Protein AF-A0A8T7AG04-F1 (afdb_monomer)

Solvent-accessible surface area (backbone atoms only — not comparable to full-atom values): 11171 Å² total; per-residue (Å²): 138,86,85,81,84,80,82,84,79,88,76,83,79,84,81,80,82,77,78,82,81,82,88,82,89,80,93,76,93,73,93,75,87,72,80,82,76,78,79,78,76,79,81,71,82,84,85,74,85,88,81,73,96,62,91,85,84,77,92,70,64,47,71,48,52,88,68,53,63,94,88,67,85,57,88,87,44,50,72,41,79,32,61,85,70,45,67,52,74,46,81,53,83,62,87,54,94,91,51,84,52,75,28,37,30,43,38,46,44,48,77,53,91,91,47,58,57,34,44,32,44,32,35,62,77,79,71,41,65,90,41,74,48,53,70,83,67,58,86,29,48,75,29,70,50,98,87,71,40,73,11,76,65,30,85,74,53,72,85,132

Foldseek 3Di:
DDDDDDDDDPDDDDDDPPDDDDDDDDDDDDDDPPPPPPPPPPPDDDDDDDDDPDDDDDDAADEDDPPDDPPDDQPPHNYHYDDLWDKDKDAAPDDDPVDDGWIWMWGQWDNDDVGFGWTFIAGPVVRDTPDIDGPPCDDPCWEQDPVRATTHVDNDDDDD

Nearest PDB structures (foldseek):
  6zu9-assembly1_p  TM=5.380E-01  e=8.622E-01  Saccharomyces cerevisiae S288C
  4u1f-assembly1_A  TM=5.311E-01  e=1.676E+00  Saccharomyces cerevisiae S288C
  4uer-assembly1_b  TM=5.307E-01  e=1.781E+00  Lachancea kluyveri
  6fyx-assembly1_p  TM=5.137E-01  e=1.781E+00  Saccharomyces cerevisiae S288C
  4u1f-assembly1_B  TM=4.863E-01  e=2.268E+00  Saccharomyces cerevisiae S288C

Sequence (160 aa):
MKYLKRRIEHRSLMSLNSAGVGKSIGKRGGKIVGAIVGSMLLIGTASADQQILDDLIVDGSICAGQDCVNGESFGFDTLRLKENNLRIRFVDTSSTASFPTNDWQLTANDSSNGGANKFSIDDIDGGRTPFTIEAGAPTNSLFVDDGGRIGLGTGTPVVE

Structure (mmCIF, N/CA/C/O backbone):
data_AF-A0A8T7AG04-F1
#
_entry.id   AF-A0A8T7AG04-F1
#
loop_
_atom_site.group_PDB
_a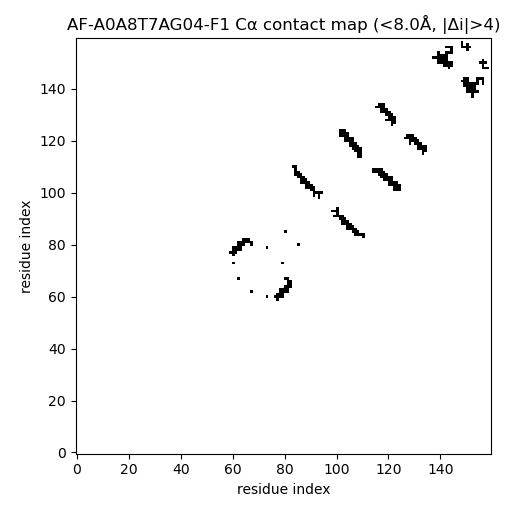tom_site.id
_atom_site.type_symbol
_atom_site.label_atom_id
_atom_site.label_alt_id
_atom_site.label_comp_id
_atom_site.label_asym_id
_atom_site.label_entity_id
_atom_site.label_seq_id
_atom_site.pdbx_PDB_ins_code
_atom_site.Cartn_x
_atom_site.Cartn_y
_atom_site.Cartn_z
_atom_site.occupancy
_atom_site.B_iso_or_equiv
_atom_site.auth_seq_id
_atom_site.auth_comp_id
_atom_site.auth_asym_id
_atom_site.auth_atom_id
_atom_site.pdbx_PDB_model_num
ATOM 1 N N . MET A 1 1 ? -13.990 20.005 -31.111 1.00 42.94 1 MET A N 1
ATOM 2 C CA . MET A 1 1 ? -12.567 19.985 -31.523 1.00 42.94 1 MET A CA 1
ATOM 3 C C . MET A 1 1 ? -12.131 18.534 -31.693 1.00 42.94 1 MET A C 1
ATOM 5 O O . MET A 1 1 ? -12.394 17.739 -30.805 1.00 42.94 1 MET A O 1
ATOM 9 N N . LYS A 1 2 ? -11.594 18.160 -32.863 1.00 42.44 2 LYS A N 1
ATOM 10 C CA . LYS A 1 2 ? -11.217 16.776 -33.217 1.00 42.44 2 LYS A CA 1
ATOM 11 C C . LYS A 1 2 ? -9.761 16.521 -32.806 1.00 42.44 2 LYS A C 1
ATOM 13 O O . LYS A 1 2 ? -8.885 17.246 -33.267 1.00 42.44 2 LYS A O 1
ATOM 18 N N . TYR A 1 3 ? -9.506 15.505 -31.982 1.00 41.91 3 TYR A N 1
ATOM 19 C CA . TYR A 1 3 ? -8.149 15.060 -31.651 1.00 41.91 3 TYR A CA 1
ATOM 20 C C . TYR A 1 3 ? -7.574 14.223 -32.800 1.00 41.91 3 TYR A C 1
ATOM 22 O O . TYR A 1 3 ? -8.152 13.216 -33.207 1.00 41.91 3 TYR A O 1
ATOM 30 N N . LEU A 1 4 ? -6.439 14.664 -33.344 1.00 40.94 4 LEU A N 1
ATOM 31 C CA . LEU A 1 4 ? -5.709 13.973 -34.404 1.00 40.94 4 LEU A CA 1
ATOM 32 C C . LEU A 1 4 ? -4.714 12.990 -33.761 1.00 40.94 4 LEU A C 1
ATOM 34 O O . LEU A 1 4 ? -3.732 13.404 -33.150 1.00 40.94 4 LEU A O 1
ATOM 38 N N . LYS A 1 5 ? -4.962 11.685 -33.896 1.00 55.03 5 LYS A N 1
ATOM 39 C CA . LYS A 1 5 ? -4.083 10.615 -33.398 1.00 55.03 5 LYS A CA 1
ATOM 40 C C . LYS A 1 5 ? -2.870 10.480 -34.331 1.00 55.03 5 LYS A C 1
ATOM 42 O O . LYS A 1 5 ? -2.998 9.930 -35.424 1.00 55.03 5 LYS A O 1
ATOM 47 N N . ARG A 1 6 ? -1.693 10.990 -33.942 1.00 49.19 6 ARG A N 1
ATOM 48 C CA . ARG A 1 6 ? -0.435 10.707 -34.662 1.00 49.19 6 ARG A CA 1
ATOM 49 C C . ARG A 1 6 ? 0.069 9.320 -34.271 1.00 49.19 6 ARG A C 1
ATOM 51 O O . ARG A 1 6 ? 0.430 9.083 -33.126 1.00 49.19 6 ARG A O 1
ATOM 58 N N . ARG A 1 7 ? 0.082 8.412 -35.246 1.00 51.50 7 ARG A N 1
ATOM 59 C CA . ARG A 1 7 ? 0.761 7.114 -35.185 1.00 51.50 7 ARG A CA 1
ATOM 60 C C . ARG A 1 7 ? 2.268 7.365 -35.336 1.00 51.50 7 ARG A C 1
ATOM 62 O O . ARG A 1 7 ? 2.684 7.879 -36.370 1.00 51.50 7 ARG A O 1
ATOM 69 N N . ILE A 1 8 ? 3.062 7.044 -34.316 1.00 46.31 8 ILE A N 1
ATOM 70 C CA . ILE A 1 8 ? 4.529 7.026 -34.407 1.00 46.31 8 ILE A CA 1
ATOM 71 C C . ILE A 1 8 ? 4.925 5.626 -34.886 1.00 46.31 8 ILE A C 1
ATOM 73 O O . ILE A 1 8 ? 4.767 4.649 -34.162 1.00 46.31 8 ILE A O 1
ATOM 77 N N . GLU A 1 9 ? 5.386 5.527 -36.130 1.00 44.78 9 GLU A N 1
ATOM 78 C CA . GLU A 1 9 ? 6.052 4.336 -36.667 1.00 44.78 9 GLU A CA 1
ATOM 79 C C . GLU A 1 9 ? 7.544 4.439 -36.321 1.00 44.78 9 GLU A C 1
ATOM 81 O O . GLU A 1 9 ? 8.241 5.333 -36.807 1.00 44.78 9 GLU A O 1
ATOM 86 N N . HIS A 1 10 ? 8.047 3.543 -35.470 1.00 43.25 10 HIS A N 1
ATOM 87 C CA . HIS A 1 10 ? 9.457 3.502 -35.081 1.00 43.25 10 HIS A CA 1
ATOM 88 C C . HIS A 1 10 ? 10.278 2.798 -36.179 1.00 43.25 10 HIS A C 1
ATOM 90 O O . HIS A 1 10 ? 10.572 1.606 -36.107 1.00 43.25 10 HIS A O 1
ATOM 96 N N . ARG A 1 11 ? 10.636 3.523 -37.246 1.00 48.78 11 ARG A N 1
ATOM 97 C CA . ARG A 1 11 ? 11.561 3.025 -38.278 1.00 48.78 11 ARG A CA 1
ATOM 98 C C . ARG A 1 11 ? 13.004 3.235 -37.814 1.00 48.78 11 ARG A C 1
ATOM 100 O O . ARG A 1 11 ? 13.559 4.319 -37.962 1.00 48.78 11 ARG A O 1
ATOM 107 N N . SER A 1 12 ? 13.615 2.187 -37.265 1.00 43.12 12 SER A N 1
ATOM 108 C CA . SER A 1 12 ? 15.066 2.135 -37.057 1.00 43.12 12 SER A CA 1
ATOM 109 C C . SER A 1 12 ? 15.761 2.074 -38.421 1.00 43.12 12 SER A C 1
ATOM 111 O O . SER A 1 12 ? 15.689 1.064 -39.122 1.00 43.12 12 SER A O 1
ATOM 113 N N . LEU A 1 13 ? 16.374 3.181 -38.841 1.00 42.97 13 LEU A N 1
ATOM 114 C CA . LEU A 1 13 ? 17.223 3.250 -40.030 1.00 42.97 13 LEU A CA 1
ATOM 115 C C . LEU A 1 13 ? 18.685 3.136 -39.585 1.00 42.97 13 LEU A C 1
ATOM 117 O O . LEU A 1 13 ? 19.320 4.131 -39.249 1.00 42.97 13 LEU A O 1
ATOM 121 N N . MET A 1 14 ? 19.234 1.920 -39.600 1.00 42.94 14 MET A N 1
ATOM 122 C CA . MET A 1 14 ? 20.686 1.730 -39.579 1.00 42.94 14 MET A CA 1
ATOM 123 C C . MET A 1 14 ? 21.243 2.056 -40.970 1.00 42.94 14 MET A C 1
ATOM 125 O O . MET A 1 14 ? 21.101 1.285 -41.917 1.00 42.94 14 MET A O 1
ATOM 129 N N . SER A 1 15 ? 21.860 3.230 -41.094 1.00 40.62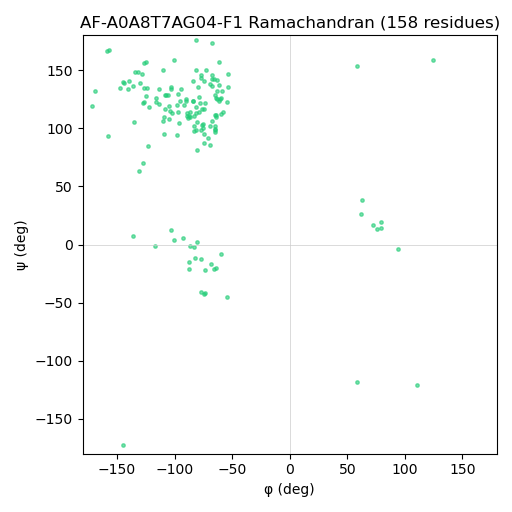 15 SER A N 1
ATOM 130 C CA . SER A 1 15 ? 22.625 3.645 -42.270 1.00 40.62 15 SER A CA 1
ATOM 131 C C . SER A 1 15 ? 23.976 2.921 -42.292 1.00 40.62 15 SER A C 1
ATOM 133 O O . SER A 1 15 ? 24.911 3.327 -41.604 1.00 40.62 15 SER A O 1
ATOM 135 N N . LEU A 1 16 ? 24.101 1.862 -43.094 1.00 42.75 16 LEU A N 1
ATOM 136 C CA . LEU A 1 16 ? 25.394 1.263 -43.434 1.00 42.75 16 LEU A CA 1
ATOM 137 C C . LEU A 1 16 ? 26.040 2.074 -44.568 1.00 42.75 16 LEU A C 1
ATOM 139 O O . LEU A 1 16 ? 25.725 1.879 -45.739 1.00 42.75 16 LEU A O 1
ATOM 143 N N . ASN A 1 17 ? 26.967 2.970 -44.226 1.00 38.69 17 ASN A N 1
ATOM 144 C CA . ASN A 1 17 ? 27.902 3.534 -45.201 1.00 38.69 17 ASN A CA 1
ATOM 145 C C . ASN A 1 17 ? 28.960 2.471 -45.534 1.00 38.69 17 ASN A C 1
ATOM 147 O O . ASN A 1 17 ? 29.958 2.332 -44.830 1.00 38.69 17 ASN A O 1
ATOM 151 N N . SER A 1 18 ? 28.760 1.714 -46.614 1.00 47.34 18 SER A N 1
ATOM 152 C CA . SER A 1 18 ? 29.833 0.918 -47.213 1.00 47.34 18 SER A CA 1
ATOM 153 C C . SER A 1 18 ? 30.749 1.847 -48.013 1.00 47.34 18 SER A C 1
ATOM 155 O O . SER A 1 18 ? 30.438 2.213 -49.148 1.00 47.34 18 SER A O 1
ATOM 157 N N . ALA A 1 19 ? 31.872 2.250 -47.418 1.00 42.59 19 ALA A N 1
ATOM 158 C CA . ALA A 1 19 ? 32.956 2.893 -48.148 1.00 42.59 19 ALA A CA 1
ATOM 159 C C . ALA A 1 19 ? 33.491 1.920 -49.213 1.00 42.59 19 ALA A C 1
ATOM 161 O O . ALA A 1 19 ? 33.853 0.781 -48.914 1.00 42.59 19 ALA A O 1
ATOM 162 N N . GLY A 1 20 ? 33.484 2.366 -50.470 1.00 40.41 20 GLY A N 1
ATOM 163 C CA . GLY A 1 20 ? 33.920 1.584 -51.619 1.00 40.41 20 GLY A CA 1
ATOM 164 C C . GLY A 1 20 ? 35.385 1.165 -51.513 1.00 40.41 20 GLY A C 1
ATOM 165 O O . GLY A 1 20 ? 36.277 2.000 -51.385 1.00 40.41 20 GLY A O 1
ATOM 166 N N . VAL A 1 21 ? 35.635 -0.138 -51.631 1.00 42.12 21 VAL A N 1
ATOM 167 C CA . VAL A 1 21 ? 36.973 -0.675 -51.881 1.00 42.12 21 VAL A CA 1
ATOM 168 C C . VAL A 1 21 ? 37.167 -0.740 -53.393 1.00 42.12 21 VAL A C 1
ATOM 170 O O . VAL A 1 21 ? 36.476 -1.471 -54.104 1.00 42.12 21 VAL A O 1
ATOM 173 N N . GLY A 1 22 ? 38.089 0.089 -53.882 1.00 37.97 22 GLY A N 1
ATOM 174 C CA . GLY A 1 22 ? 38.477 0.173 -55.282 1.00 37.97 22 GLY A CA 1
ATOM 175 C C . GLY A 1 22 ? 39.057 -1.140 -55.807 1.00 37.97 22 GLY A C 1
ATOM 176 O O . GLY A 1 22 ? 39.865 -1.807 -55.163 1.00 37.97 22 GLY A O 1
ATOM 177 N N . LYS A 1 23 ? 38.642 -1.495 -57.020 1.00 41.12 23 LYS A N 1
ATOM 178 C CA . LYS A 1 23 ? 39.149 -2.618 -57.806 1.00 41.12 23 LYS A CA 1
ATOM 179 C C . LYS A 1 23 ? 40.442 -2.189 -58.508 1.00 41.12 23 LYS A C 1
ATOM 181 O O . LYS A 1 23 ? 40.400 -1.309 -59.360 1.00 41.12 23 LYS A O 1
ATOM 186 N N . SER A 1 24 ? 41.566 -2.842 -58.212 1.00 36.06 24 SER A N 1
ATOM 187 C CA . SER A 1 24 ? 42.730 -2.887 -59.107 1.00 36.06 24 SER A CA 1
ATOM 188 C C . SER A 1 24 ? 43.349 -4.285 -59.103 1.00 36.06 24 SER A C 1
ATOM 190 O O . SER A 1 24 ? 43.361 -4.986 -58.095 1.00 36.06 24 SER A O 1
ATOM 192 N N . ILE A 1 25 ? 43.767 -4.709 -60.289 1.00 45.12 25 ILE A N 1
ATOM 193 C CA . ILE A 1 25 ? 44.077 -6.076 -60.704 1.00 45.12 25 ILE A CA 1
ATOM 194 C C . ILE A 1 25 ? 45.582 -6.323 -60.532 1.00 45.12 25 ILE A C 1
ATOM 196 O O . ILE A 1 25 ? 46.388 -5.536 -61.016 1.00 45.12 25 ILE A O 1
ATOM 200 N N . GLY A 1 26 ? 45.966 -7.456 -59.936 1.00 34.53 26 GLY A N 1
ATOM 201 C CA . GLY A 1 26 ? 47.358 -7.915 -59.886 1.00 34.53 26 GLY A CA 1
ATOM 202 C C . GLY A 1 26 ? 47.456 -9.422 -59.650 1.00 34.53 26 GLY A C 1
ATOM 203 O O . GLY A 1 26 ? 47.427 -9.886 -58.517 1.00 34.53 26 GLY A O 1
ATOM 204 N N . LYS A 1 27 ? 47.555 -10.204 -60.732 1.00 46.81 27 LYS A N 1
ATOM 205 C CA . LYS A 1 27 ? 47.846 -11.647 -60.706 1.00 46.81 27 LYS A CA 1
ATOM 206 C C . LYS A 1 27 ? 49.247 -11.898 -60.130 1.00 46.81 27 LYS A C 1
ATOM 208 O O . LYS A 1 27 ? 50.212 -11.429 -60.724 1.00 46.81 27 LYS A O 1
ATOM 213 N N . ARG A 1 28 ? 49.360 -12.743 -59.098 1.00 41.09 28 ARG A N 1
ATOM 214 C CA . ARG A 1 28 ? 50.420 -13.765 -58.924 1.00 41.09 28 ARG A CA 1
ATOM 215 C C . ARG A 1 28 ? 50.041 -14.699 -57.771 1.00 41.09 28 ARG A C 1
ATOM 217 O O . ARG A 1 28 ? 49.586 -14.249 -56.728 1.00 41.09 28 ARG A O 1
ATOM 224 N N . GLY A 1 29 ? 50.149 -16.001 -58.023 1.00 44.81 29 GLY A N 1
ATOM 225 C CA . GLY A 1 29 ? 49.697 -17.062 -57.130 1.00 44.81 29 GLY A CA 1
ATOM 226 C C . GLY A 1 29 ? 50.471 -17.133 -55.815 1.00 44.81 29 GLY A C 1
ATOM 227 O O . GLY A 1 29 ? 51.685 -16.965 -55.779 1.00 44.81 29 GLY A O 1
ATOM 228 N N . GLY A 1 30 ? 49.738 -17.443 -54.752 1.00 36.81 30 GLY A N 1
ATOM 229 C CA . GLY A 1 30 ? 50.246 -17.763 -53.426 1.00 36.81 30 GLY A CA 1
ATOM 230 C C . GLY A 1 30 ? 49.067 -18.241 -52.589 1.00 36.81 30 GLY A C 1
ATOM 231 O O . GLY A 1 30 ? 48.073 -17.533 -52.461 1.00 36.81 30 GLY A O 1
ATOM 232 N N . LYS A 1 31 ? 49.132 -19.482 -52.107 1.00 46.31 31 LYS A N 1
ATOM 233 C CA . LYS A 1 31 ? 48.101 -20.109 -51.276 1.00 46.31 31 LYS A CA 1
ATOM 234 C C . LYS A 1 31 ? 47.888 -19.255 -50.022 1.00 46.31 31 LYS A C 1
ATOM 236 O O . LYS A 1 31 ? 48.784 -19.185 -49.191 1.00 46.31 31 LYS A O 1
ATOM 241 N N . ILE A 1 32 ? 46.715 -18.647 -49.870 1.00 44.66 32 ILE A N 1
ATOM 242 C CA . ILE A 1 32 ? 46.280 -18.087 -48.589 1.00 44.66 32 ILE A CA 1
ATOM 243 C C . ILE A 1 32 ? 45.163 -18.994 -48.090 1.00 44.66 32 ILE A C 1
ATOM 245 O O . ILE A 1 32 ? 44.007 -18.872 -48.485 1.00 44.66 32 ILE A O 1
ATOM 249 N N . VAL A 1 33 ? 45.544 -19.955 -47.249 1.00 49.28 33 VAL A N 1
ATOM 250 C CA . VAL A 1 33 ? 44.616 -20.624 -46.336 1.00 49.28 33 VAL A CA 1
ATOM 251 C C . VAL A 1 33 ? 44.238 -19.566 -45.300 1.00 49.28 33 VAL A C 1
ATOM 253 O O . VAL A 1 33 ? 44.911 -19.397 -44.290 1.00 49.28 33 VAL A O 1
ATOM 256 N N . GLY A 1 34 ? 43.229 -18.758 -45.619 1.00 44.41 34 GLY A N 1
ATOM 257 C CA . GLY A 1 34 ? 42.660 -17.782 -44.700 1.00 44.41 34 GLY A CA 1
ATOM 258 C C . GLY A 1 34 ? 41.652 -18.488 -43.809 1.00 44.41 34 GLY A C 1
ATOM 259 O O . GLY A 1 34 ? 40.549 -18.795 -44.255 1.00 44.41 34 GLY A O 1
ATOM 260 N N . ALA A 1 35 ? 42.044 -18.785 -42.573 1.00 50.75 35 ALA A N 1
ATOM 261 C CA . ALA A 1 35 ? 41.138 -19.287 -41.554 1.00 50.75 35 ALA A CA 1
ATOM 262 C C . ALA A 1 35 ? 40.021 -18.257 -41.321 1.00 50.75 35 ALA A C 1
ATOM 264 O O . ALA A 1 35 ? 40.270 -17.161 -40.821 1.00 50.75 35 ALA A O 1
ATOM 265 N N . ILE A 1 36 ? 38.788 -18.605 -41.696 1.00 57.72 36 ILE A N 1
ATOM 266 C CA . ILE A 1 36 ? 37.593 -17.864 -41.291 1.00 57.72 36 ILE A CA 1
ATOM 267 C C . ILE A 1 36 ? 37.368 -18.218 -39.821 1.00 57.72 36 ILE A C 1
ATOM 269 O O . ILE A 1 36 ? 36.695 -19.192 -39.494 1.00 57.72 36 ILE A O 1
ATOM 273 N N . VAL A 1 37 ? 38.002 -17.465 -38.923 1.00 59.09 37 VAL A N 1
ATOM 274 C CA . VAL A 1 37 ? 37.638 -17.477 -37.506 1.00 59.09 37 VAL A CA 1
ATOM 275 C C . VAL A 1 37 ? 36.268 -16.811 -37.426 1.00 59.09 37 VAL A C 1
ATOM 277 O O . VAL A 1 37 ? 36.143 -15.597 -37.569 1.00 59.09 37 VAL A O 1
ATOM 280 N N . GLY A 1 38 ? 35.223 -17.627 -37.292 1.00 57.84 38 GLY A N 1
ATOM 281 C CA . GLY A 1 38 ? 33.870 -17.155 -37.045 1.00 57.84 38 GLY A CA 1
ATOM 282 C C . GLY A 1 38 ? 33.814 -16.473 -35.684 1.00 57.84 38 GLY A C 1
ATOM 283 O O . GLY A 1 38 ? 33.733 -17.146 -34.661 1.00 57.84 38 GLY A O 1
ATOM 284 N N . SER A 1 39 ? 33.867 -15.142 -35.669 1.00 64.81 39 SER A N 1
ATOM 285 C CA . SER A 1 39 ? 33.539 -14.352 -34.485 1.00 64.81 39 SER A CA 1
ATOM 286 C C . SER A 1 39 ? 32.059 -14.548 -34.169 1.00 64.81 39 SER A C 1
ATOM 288 O O . SER A 1 39 ? 31.191 -13.916 -34.769 1.00 64.81 39 SER A O 1
ATOM 290 N N . MET A 1 40 ? 31.768 -15.455 -33.241 1.00 65.88 40 MET A N 1
ATOM 291 C CA . MET A 1 40 ? 30.456 -15.579 -32.621 1.00 65.88 40 MET A CA 1
ATOM 292 C C . MET A 1 40 ? 30.208 -14.292 -31.825 1.00 65.88 40 MET A C 1
ATOM 294 O O . MET A 1 40 ? 30.793 -14.095 -30.761 1.00 65.88 40 MET A O 1
ATOM 298 N N . LEU A 1 41 ? 29.396 -13.377 -32.368 1.00 63.22 41 LEU A N 1
ATOM 299 C CA . LEU A 1 41 ? 28.912 -12.232 -31.602 1.00 63.22 41 LEU A CA 1
ATOM 300 C C . LEU A 1 41 ? 28.043 -12.770 -30.463 1.00 63.22 41 LEU A C 1
ATOM 302 O O . LEU A 1 41 ? 26.940 -13.263 -30.690 1.00 63.22 41 LEU A O 1
ATOM 306 N N . LEU A 1 42 ? 28.549 -12.661 -29.237 1.00 64.62 42 LEU A N 1
ATOM 307 C CA . LEU A 1 42 ? 27.731 -12.746 -28.036 1.00 64.62 42 LEU A CA 1
ATOM 308 C C . LEU A 1 42 ? 26.785 -11.542 -28.063 1.00 64.62 42 LEU A C 1
ATOM 310 O O . LEU A 1 42 ? 27.180 -10.421 -27.747 1.00 64.62 42 LEU A O 1
ATOM 314 N N . ILE A 1 43 ? 25.548 -11.763 -28.503 1.00 68.88 43 ILE A N 1
ATOM 315 C CA . ILE A 1 43 ? 24.481 -10.771 -28.390 1.00 68.88 43 ILE A CA 1
ATOM 316 C C . ILE A 1 43 ? 24.123 -10.708 -26.905 1.00 68.88 43 ILE A C 1
ATOM 318 O O . ILE A 1 43 ? 23.318 -11.496 -26.415 1.00 68.88 43 ILE A O 1
ATOM 322 N N . GLY A 1 44 ? 24.775 -9.810 -26.168 1.00 68.69 44 GLY A N 1
ATOM 323 C CA . GLY A 1 44 ? 24.331 -9.455 -24.828 1.00 68.69 44 GLY A CA 1
ATOM 324 C C . GLY A 1 44 ? 22.954 -8.806 -24.924 1.00 68.69 44 GLY A C 1
ATOM 325 O O . GLY A 1 44 ? 22.742 -7.918 -25.751 1.00 68.69 44 GLY A O 1
ATOM 326 N N . THR A 1 45 ? 22.009 -9.244 -24.098 1.00 72.69 45 THR A N 1
ATOM 327 C CA . THR A 1 45 ? 20.756 -8.513 -23.910 1.00 72.69 45 THR A CA 1
ATOM 328 C C . THR A 1 45 ? 21.104 -7.165 -23.294 1.00 72.69 45 THR A C 1
ATOM 330 O O . THR A 1 45 ? 21.567 -7.105 -22.154 1.00 72.69 45 THR A O 1
ATOM 333 N N . ALA A 1 46 ? 20.933 -6.081 -24.048 1.00 74.94 46 ALA A N 1
ATOM 334 C CA . ALA A 1 46 ? 21.032 -4.749 -23.477 1.00 74.94 46 ALA A CA 1
ATOM 335 C C . ALA A 1 46 ? 19.883 -4.586 -22.472 1.00 74.94 46 ALA A C 1
ATOM 337 O O . ALA A 1 46 ? 18.719 -4.569 -22.866 1.00 74.94 46 ALA A O 1
ATOM 338 N N . SER A 1 47 ? 20.216 -4.514 -21.183 1.00 78.31 47 SER A N 1
ATOM 339 C CA . SER A 1 47 ? 19.283 -4.076 -20.149 1.00 78.31 47 SER A CA 1
ATOM 340 C C . SER A 1 47 ? 19.397 -2.564 -20.067 1.00 78.31 47 SER A C 1
ATOM 342 O O . SER A 1 47 ? 20.440 -2.043 -19.675 1.00 78.31 47 SER A O 1
ATOM 344 N N . ALA A 1 48 ? 18.357 -1.866 -20.499 1.00 83.06 48 ALA A N 1
ATOM 345 C CA . ALA A 1 48 ? 18.222 -0.434 -20.313 1.00 83.06 48 ALA A CA 1
ATOM 346 C C . ALA A 1 48 ? 16.871 -0.183 -19.653 1.00 83.06 48 ALA A C 1
ATOM 348 O O . ALA A 1 48 ? 15.867 -0.763 -20.070 1.00 83.06 48 ALA A O 1
ATOM 349 N N . ASP A 1 49 ? 16.860 0.675 -18.641 1.00 89.81 49 ASP A N 1
ATOM 350 C CA . ASP A 1 49 ? 15.626 1.066 -17.978 1.00 89.81 49 ASP A CA 1
ATOM 351 C C . ASP A 1 49 ? 14.878 2.079 -18.844 1.00 89.81 49 ASP A C 1
ATOM 353 O O . ASP A 1 49 ? 15.475 2.948 -19.490 1.00 89.81 49 ASP A O 1
ATOM 357 N N . GLN A 1 50 ? 13.551 1.987 -18.849 1.00 91.88 50 GLN A N 1
ATOM 358 C CA . GLN A 1 50 ? 12.719 3.026 -19.434 1.00 91.88 50 GLN A CA 1
ATOM 359 C C . GLN A 1 50 ? 12.457 4.101 -18.382 1.00 91.88 50 GLN A C 1
ATOM 361 O O . GLN A 1 50 ? 11.690 3.892 -17.445 1.00 91.88 50 GLN A O 1
ATOM 366 N N . GLN A 1 51 ? 13.060 5.272 -18.566 1.00 94.00 51 GLN A N 1
ATOM 367 C CA . GLN A 1 51 ? 12.769 6.443 -17.749 1.00 94.00 51 GLN A CA 1
ATOM 368 C C . GLN A 1 51 ? 11.717 7.317 -18.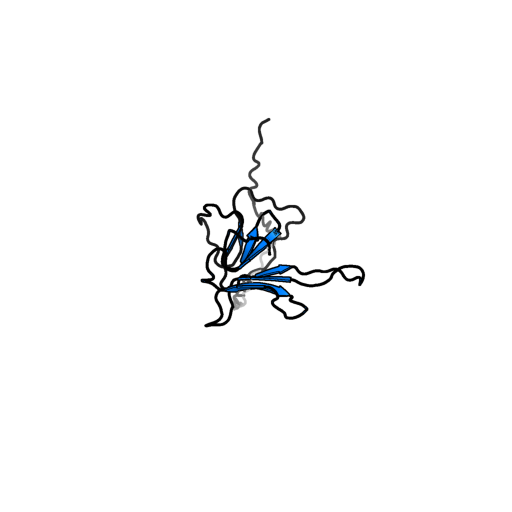438 1.00 94.00 51 GLN A C 1
ATOM 370 O O . GLN A 1 51 ? 11.913 7.764 -19.571 1.00 94.00 51 GLN A O 1
ATOM 375 N N . ILE A 1 52 ? 10.610 7.583 -17.745 1.00 95.44 52 ILE A N 1
ATOM 376 C CA . ILE A 1 52 ? 9.647 8.618 -18.133 1.00 95.44 52 ILE A CA 1
ATOM 377 C C . ILE A 1 52 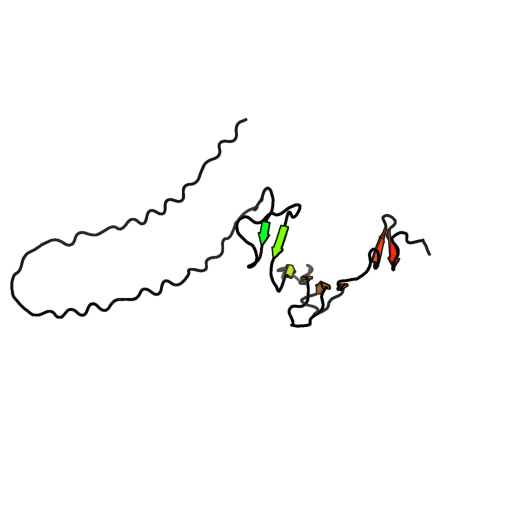? 9.992 9.860 -17.312 1.00 95.44 52 ILE A C 1
ATOM 379 O O . ILE A 1 52 ? 9.926 9.827 -16.090 1.00 95.44 52 ILE A O 1
ATOM 383 N N . LEU A 1 53 ? 10.446 10.924 -17.976 1.00 96.19 53 LEU A N 1
ATOM 384 C CA . LEU A 1 53 ? 10.952 12.140 -17.318 1.00 96.19 53 LEU A CA 1
ATOM 385 C C . LEU A 1 53 ? 9.844 13.099 -16.849 1.00 96.19 53 LEU A C 1
ATOM 387 O O . LEU A 1 53 ? 10.151 14.181 -16.360 1.00 96.19 53 LEU A O 1
ATOM 391 N N . ASP A 1 54 ? 8.585 12.716 -17.036 1.00 96.31 54 ASP A N 1
ATOM 392 C CA . ASP A 1 54 ? 7.399 13.519 -16.746 1.00 96.31 54 ASP A CA 1
ATOM 393 C C . ASP A 1 54 ? 6.270 12.606 -16.236 1.00 96.31 54 ASP A C 1
ATOM 395 O O . ASP A 1 54 ? 6.478 11.405 -16.024 1.00 96.31 54 ASP A O 1
ATOM 399 N N . ASP A 1 55 ? 5.071 13.156 -16.074 1.00 95.31 55 ASP A N 1
ATOM 400 C CA . ASP A 1 55 ? 3.887 12.425 -15.636 1.00 95.31 55 ASP A CA 1
ATOM 401 C C . ASP A 1 55 ? 3.528 11.271 -16.591 1.00 95.31 55 ASP A C 1
ATOM 403 O O . ASP A 1 55 ? 3.294 11.452 -17.792 1.00 95.31 55 ASP A O 1
ATOM 407 N N . LEU A 1 56 ? 3.406 10.060 -16.040 1.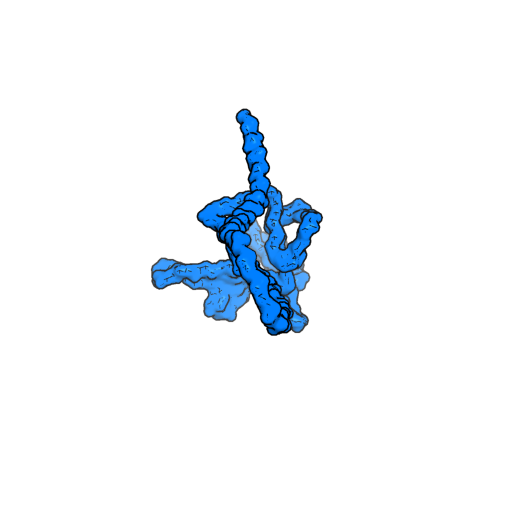00 94.88 56 LEU A N 1
ATOM 408 C CA . LEU A 1 56 ? 2.819 8.919 -16.737 1.00 94.88 56 LEU A CA 1
ATOM 409 C C . LEU A 1 56 ? 1.342 8.793 -16.359 1.00 94.88 56 LEU A C 1
ATOM 411 O O . LEU A 1 56 ? 1.000 8.301 -15.286 1.0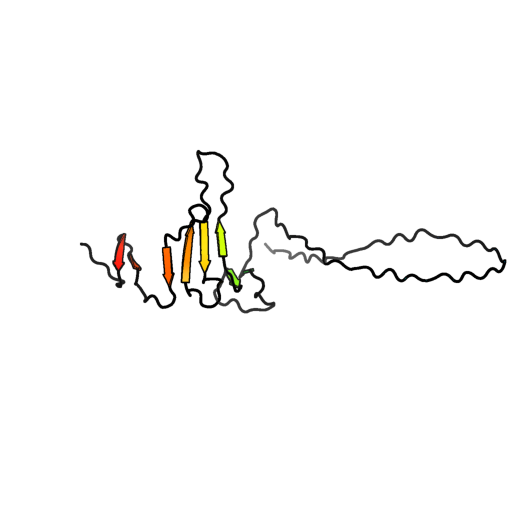0 94.88 56 LEU A O 1
ATOM 415 N N . ILE A 1 57 ? 0.462 9.185 -17.278 1.00 95.75 57 ILE A N 1
ATOM 416 C CA . ILE A 1 57 ? -0.977 8.938 -17.164 1.00 95.75 57 ILE A CA 1
ATOM 417 C C . ILE A 1 57 ? -1.322 7.706 -17.996 1.00 95.75 57 ILE A C 1
ATOM 419 O O . ILE A 1 57 ? -1.138 7.696 -19.216 1.00 95.75 57 ILE A O 1
ATOM 423 N N . VAL A 1 58 ? -1.861 6.682 -17.339 1.00 95.12 58 VAL A N 1
ATOM 424 C CA . VAL A 1 58 ? -2.419 5.502 -18.003 1.00 95.12 58 VAL A CA 1
ATOM 425 C C . VAL A 1 58 ? -3.935 5.546 -17.878 1.00 95.12 58 VAL A C 1
ATOM 427 O O . VAL A 1 58 ? -4.475 5.493 -16.778 1.00 95.12 58 VAL A O 1
ATOM 430 N N . ASP A 1 59 ? -4.614 5.656 -19.019 1.00 95.50 59 ASP A N 1
ATOM 431 C CA . ASP A 1 59 ? -6.069 5.522 -19.100 1.00 95.50 59 ASP A CA 1
ATOM 432 C C . ASP A 1 59 ? -6.432 4.029 -19.135 1.00 95.50 59 ASP A C 1
ATOM 434 O O . ASP A 1 59 ? -6.070 3.317 -20.077 1.00 95.50 59 ASP A O 1
ATOM 438 N N . GLY A 1 60 ? -7.090 3.542 -18.081 1.00 95.25 60 GLY A N 1
ATOM 439 C CA . GLY A 1 60 ? -7.377 2.123 -17.863 1.00 95.25 60 GLY A CA 1
ATOM 440 C C . GLY A 1 60 ? -6.574 1.536 -16.701 1.00 95.25 60 GLY A C 1
ATOM 441 O O . GLY A 1 60 ? -6.705 2.000 -15.570 1.00 95.25 60 GLY A O 1
ATOM 442 N N . SER A 1 61 ? -5.773 0.503 -16.978 1.00 97.12 61 SER A N 1
ATOM 443 C CA . SER A 1 61 ? -5.114 -0.309 -15.948 1.00 97.12 61 SER A CA 1
ATOM 444 C C . SER A 1 61 ? -3.624 -0.520 -16.213 1.00 97.12 61 SER A C 1
ATOM 446 O O . SER A 1 61 ? -3.196 -0.640 -17.362 1.00 97.12 61 SER A O 1
ATOM 448 N N . ILE A 1 62 ? -2.844 -0.641 -15.138 1.00 96.62 62 ILE A N 1
ATOM 449 C CA . ILE A 1 62 ? -1.432 -1.044 -15.164 1.00 96.62 62 ILE A CA 1
ATOM 450 C C . ILE A 1 62 ? -1.290 -2.405 -14.480 1.00 96.62 62 ILE A C 1
ATOM 452 O O . ILE A 1 62 ? -1.807 -2.597 -13.381 1.00 96.62 62 ILE A O 1
ATOM 456 N N . CYS A 1 63 ? -0.543 -3.326 -15.099 1.00 97.75 63 CYS A N 1
ATOM 457 C CA . CYS A 1 63 ? 0.034 -4.475 -14.402 1.00 97.75 63 CYS A CA 1
ATOM 458 C C . CYS A 1 63 ? 1.537 -4.254 -14.224 1.00 97.75 63 CYS A C 1
ATOM 460 O O . CYS A 1 63 ? 2.223 -3.969 -15.207 1.00 97.75 63 CYS A O 1
ATOM 462 N N . ALA A 1 64 ? 2.045 -4.398 -13.001 1.00 96.44 64 ALA A N 1
ATOM 463 C CA . ALA A 1 64 ? 3.475 -4.358 -12.711 1.00 96.44 64 ALA A CA 1
ATOM 464 C C . ALA A 1 64 ? 3.938 -5.633 -11.985 1.00 96.44 64 ALA A C 1
ATOM 466 O O . ALA A 1 64 ? 3.295 -6.097 -11.042 1.00 96.44 64 ALA A O 1
ATOM 467 N N . GLY A 1 65 ? 5.066 -6.178 -12.437 1.00 95.88 65 GLY A N 1
ATOM 468 C CA . GLY A 1 65 ? 5.649 -7.428 -11.951 1.00 95.88 65 GLY A CA 1
ATOM 469 C C . GLY A 1 65 ? 5.883 -8.448 -13.071 1.00 95.88 65 GLY A C 1
ATOM 470 O O . GLY A 1 65 ? 5.290 -8.363 -14.148 1.00 95.88 65 GLY A O 1
ATOM 471 N N . GLN A 1 66 ? 6.774 -9.400 -12.827 1.00 95.00 66 GLN A N 1
ATOM 472 C CA . GLN A 1 66 ? 7.229 -10.428 -13.758 1.00 95.00 66 GLN A CA 1
ATOM 473 C C . GLN A 1 66 ? 6.119 -11.408 -14.148 1.00 95.00 66 GLN A C 1
ATOM 475 O O . GLN A 1 66 ? 6.206 -12.029 -15.206 1.00 95.00 66 GLN A O 1
ATOM 480 N N . ASP A 1 67 ? 5.062 -11.521 -13.340 1.00 96.69 67 ASP A N 1
ATOM 481 C CA . ASP A 1 67 ? 3.942 -12.428 -13.604 1.00 96.69 67 ASP A CA 1
ATOM 482 C C . ASP A 1 67 ? 2.792 -11.752 -14.386 1.00 96.69 67 ASP A C 1
ATOM 484 O O . ASP A 1 67 ? 1.720 -12.340 -14.590 1.00 96.69 67 ASP A O 1
ATOM 488 N N . CYS A 1 68 ? 2.966 -10.503 -14.828 1.00 97.62 68 CYS A N 1
ATOM 489 C CA . CYS A 1 68 ? 2.045 -9.835 -15.749 1.00 97.62 68 CYS A CA 1
ATOM 490 C C . CYS A 1 68 ? 2.081 -10.488 -17.138 1.00 97.62 68 CYS A C 1
ATOM 492 O O . CYS A 1 68 ? 3.137 -10.892 -17.623 1.00 97.62 68 CYS A O 1
ATOM 494 N N . VAL A 1 69 ? 0.928 -10.592 -17.807 1.00 96.88 69 VAL A N 1
ATOM 495 C CA . VAL A 1 69 ? 0.837 -11.271 -19.115 1.00 96.88 69 VAL A CA 1
ATOM 496 C C . VAL A 1 69 ? 0.146 -10.410 -20.164 1.00 96.88 69 VAL A C 1
ATOM 498 O O . VAL A 1 69 ? -0.776 -9.648 -19.879 1.00 96.88 69 VAL A O 1
ATOM 501 N N . ASN A 1 70 ? 0.581 -10.547 -21.418 1.00 95.25 70 ASN A N 1
ATOM 502 C CA . ASN A 1 70 ? -0.004 -9.804 -22.528 1.00 95.25 70 ASN A CA 1
ATOM 503 C C . ASN A 1 70 ? -1.470 -10.212 -22.758 1.00 95.25 70 ASN A C 1
ATOM 505 O O . ASN A 1 70 ? -1.770 -11.394 -22.929 1.00 95.25 70 ASN A O 1
ATOM 509 N N . GLY A 1 71 ? -2.363 -9.223 -22.815 1.00 94.12 71 GLY A N 1
ATOM 510 C CA . GLY A 1 71 ? -3.794 -9.432 -23.037 1.00 94.12 71 GLY A CA 1
ATOM 511 C C . GLY A 1 71 ? -4.579 -9.876 -21.799 1.00 94.12 71 GLY A C 1
ATOM 512 O O . GLY A 1 71 ? -5.665 -10.431 -21.959 1.00 94.12 71 GLY A O 1
ATOM 513 N N . GLU A 1 72 ? -4.064 -9.666 -20.580 1.00 95.81 72 GLU A N 1
ATOM 514 C CA . GLU A 1 72 ? -4.824 -9.991 -19.371 1.00 95.81 72 GLU A CA 1
ATOM 515 C C . GLU A 1 72 ? -6.059 -9.101 -19.174 1.00 95.81 72 GLU A C 1
ATOM 517 O O . GLU A 1 72 ? -6.071 -7.914 -19.502 1.00 95.81 72 GLU A O 1
ATOM 522 N N . SER A 1 73 ? -7.117 -9.691 -18.615 1.00 96.00 73 SER A N 1
ATOM 523 C CA . SER A 1 73 ? -8.322 -8.958 -18.228 1.00 96.00 73 SER A CA 1
ATOM 524 C C . SER A 1 73 ? -8.135 -8.333 -16.849 1.00 96.00 73 SER A C 1
ATOM 526 O O . SER A 1 73 ? -7.882 -9.039 -15.866 1.00 96.00 73 SER A O 1
ATOM 528 N N . PHE A 1 74 ? -8.305 -7.016 -16.763 1.00 96.94 74 PHE A N 1
ATOM 529 C CA . PHE A 1 74 ? -8.116 -6.255 -15.526 1.00 96.94 74 PHE A CA 1
ATOM 530 C C . PHE A 1 74 ? -9.364 -6.174 -14.642 1.00 96.94 74 PHE A C 1
ATOM 532 O O . PHE A 1 74 ? -9.247 -5.976 -13.437 1.00 96.94 74 PHE A O 1
ATOM 539 N N . GLY A 1 75 ? -10.562 -6.380 -15.196 1.00 95.38 75 GLY A N 1
ATOM 540 C CA . GLY A 1 75 ? -11.796 -6.195 -14.432 1.00 95.38 75 GLY A CA 1
ATOM 541 C C . GLY A 1 75 ? -11.890 -4.765 -13.893 1.00 95.38 75 GLY A C 1
ATOM 542 O O . GLY A 1 75 ? -11.917 -3.823 -14.680 1.00 95.38 75 GLY A O 1
ATOM 543 N N . PHE A 1 76 ? -11.926 -4.622 -12.567 1.00 95.88 76 PHE A N 1
ATOM 544 C CA . PHE A 1 76 ? -11.974 -3.326 -11.881 1.00 95.88 76 PHE A CA 1
ATOM 545 C C . PHE A 1 76 ? -10.617 -2.864 -11.325 1.00 95.88 76 PHE A C 1
ATOM 547 O O . PHE A 1 76 ? -10.557 -1.825 -10.672 1.00 95.88 76 PHE A O 1
ATOM 554 N N . ASP A 1 77 ? -9.532 -3.601 -11.576 1.00 97.56 77 ASP A N 1
ATOM 555 C CA . ASP A 1 77 ? -8.212 -3.233 -11.065 1.00 97.56 77 ASP A CA 1
ATOM 556 C C . ASP A 1 77 ? -7.631 -2.077 -11.887 1.00 97.56 77 ASP A C 1
ATOM 558 O O . ASP A 1 77 ? -7.336 -2.237 -13.072 1.00 97.56 77 ASP A O 1
ATOM 562 N N . THR A 1 78 ? -7.402 -0.922 -11.262 1.00 96.88 78 THR A N 1
ATOM 563 C CA . THR A 1 78 ? -6.628 0.175 -11.876 1.00 96.88 78 THR A CA 1
ATOM 564 C C . THR A 1 78 ? -5.124 -0.114 -11.826 1.00 96.88 78 THR A C 1
ATOM 566 O O . THR A 1 78 ? -4.403 0.118 -12.794 1.00 96.88 78 THR A O 1
ATOM 569 N N . LEU A 1 79 ? -4.639 -0.663 -10.710 1.00 96.88 79 LEU A N 1
ATOM 570 C CA . LEU A 1 79 ? -3.261 -1.115 -10.527 1.00 96.88 79 LEU A CA 1
ATOM 571 C C . LEU A 1 79 ? -3.284 -2.563 -10.051 1.00 96.88 79 LEU A C 1
ATOM 573 O O . LEU A 1 79 ? -3.849 -2.866 -9.003 1.00 96.88 79 LEU A O 1
ATOM 577 N N . ARG A 1 80 ? -2.629 -3.442 -10.804 1.00 97.44 80 ARG A N 1
ATOM 578 C CA . ARG A 1 80 ? -2.427 -4.841 -10.447 1.00 97.44 80 ARG A CA 1
ATOM 579 C C . ARG A 1 80 ? -0.937 -5.102 -10.273 1.00 97.44 80 ARG A C 1
ATOM 581 O O . AR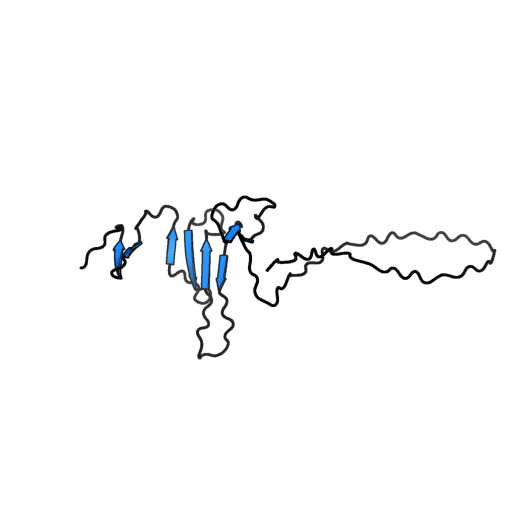G A 1 80 ? -0.150 -4.824 -11.172 1.00 97.44 80 ARG A O 1
ATOM 588 N N . LEU A 1 81 ? -0.551 -5.652 -9.128 1.00 97.69 81 LEU A N 1
ATOM 589 C CA . LEU A 1 81 ? 0.824 -6.072 -8.872 1.00 97.69 81 LEU A CA 1
ATOM 590 C C . LEU A 1 81 ? 0.879 -7.601 -8.860 1.00 97.69 81 LEU A C 1
ATOM 592 O O . LEU A 1 81 ? 0.065 -8.221 -8.174 1.00 97.69 81 LEU A O 1
ATOM 596 N N . LYS A 1 82 ? 1.788 -8.216 -9.626 1.00 97.19 82 LYS A N 1
ATOM 597 C CA . LYS A 1 82 ? 1.879 -9.684 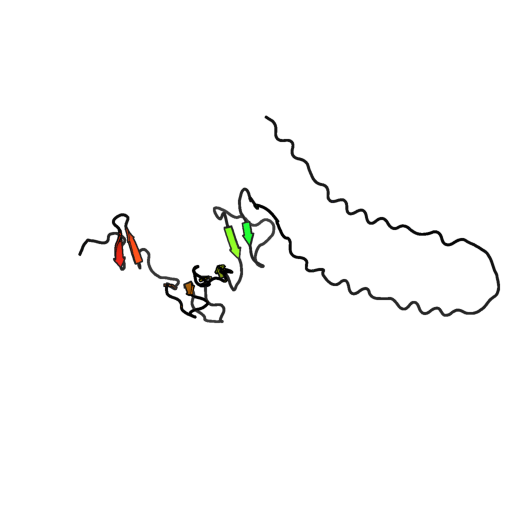-9.748 1.00 97.19 82 LYS A CA 1
ATOM 598 C C . LYS A 1 82 ? 3.321 -10.171 -9.659 1.00 97.19 82 LYS A C 1
ATOM 600 O O . LYS A 1 82 ? 4.085 -10.028 -10.609 1.00 97.19 82 LYS A O 1
ATOM 605 N N . GLU A 1 83 ? 3.646 -10.756 -8.515 1.00 95.19 83 GLU A N 1
ATOM 606 C CA . GLU A 1 83 ? 4.915 -11.415 -8.199 1.00 95.19 83 GLU A CA 1
ATOM 607 C C . GLU A 1 83 ? 4.691 -12.412 -7.060 1.00 95.19 83 GLU A C 1
ATOM 609 O O . GLU A 1 83 ? 3.718 -12.303 -6.307 1.00 95.19 83 GLU A O 1
ATOM 614 N N . ASN A 1 84 ? 5.679 -13.273 -6.818 1.00 92.56 84 ASN A N 1
ATOM 615 C CA . ASN A 1 84 ? 5.741 -14.084 -5.598 1.00 92.56 84 ASN A CA 1
ATOM 616 C C . ASN A 1 84 ? 6.141 -13.280 -4.343 1.00 92.56 84 ASN A C 1
ATOM 618 O O . ASN A 1 84 ? 5.854 -13.703 -3.229 1.00 92.56 84 ASN A O 1
ATOM 622 N N . ASN A 1 85 ? 6.802 -12.127 -4.507 1.00 93.75 85 ASN A N 1
ATOM 623 C CA . ASN A 1 85 ? 7.373 -11.333 -3.410 1.00 93.75 85 ASN A CA 1
ATOM 624 C C . ASN A 1 85 ? 6.979 -9.852 -3.526 1.00 93.75 85 ASN A C 1
ATOM 626 O O . ASN A 1 85 ? 7.823 -8.981 -3.734 1.00 93.75 85 ASN A O 1
ATOM 630 N N . LEU A 1 86 ? 5.681 -9.561 -3.425 1.00 95.94 86 LEU A N 1
ATOM 631 C CA . LEU A 1 86 ? 5.142 -8.218 -3.645 1.00 95.94 86 LEU A CA 1
ATOM 632 C C . LEU A 1 86 ? 5.458 -7.254 -2.506 1.00 95.94 86 LEU A C 1
ATOM 634 O O . LEU A 1 86 ? 5.043 -7.486 -1.369 1.00 95.94 86 LEU A O 1
ATOM 638 N N . ARG A 1 87 ? 6.132 -6.147 -2.829 1.00 96.81 87 ARG A N 1
ATOM 639 C CA . ARG A 1 87 ? 6.439 -5.041 -1.914 1.00 96.81 87 ARG A CA 1
ATOM 640 C C . ARG A 1 87 ? 6.176 -3.706 -2.601 1.00 96.81 87 ARG A C 1
ATOM 642 O O . ARG A 1 87 ? 6.588 -3.514 -3.740 1.00 96.81 87 ARG A O 1
ATOM 649 N N . ILE A 1 88 ? 5.540 -2.778 -1.891 1.00 98.06 88 ILE A N 1
ATOM 650 C CA . ILE A 1 88 ? 5.520 -1.359 -2.268 1.00 98.06 88 ILE A CA 1
ATOM 651 C C . ILE A 1 88 ? 6.387 -0.644 -1.247 1.00 98.06 88 ILE A C 1
ATOM 653 O O . ILE A 1 88 ? 6.018 -0.576 -0.077 1.00 98.06 88 ILE A O 1
ATOM 657 N N . ARG A 1 89 ? 7.557 -0.166 -1.670 1.00 97.81 89 ARG A N 1
ATOM 658 C CA . ARG A 1 89 ? 8.519 0.492 -0.786 1.00 97.81 89 ARG A CA 1
ATOM 659 C C . ARG A 1 89 ? 8.475 2.003 -0.979 1.00 97.81 89 ARG A C 1
ATOM 661 O O . ARG A 1 89 ? 8.510 2.482 -2.109 1.00 97.81 89 ARG A O 1
ATOM 668 N N . PHE A 1 90 ? 8.447 2.720 0.132 1.00 98.12 90 PHE A N 1
ATOM 669 C CA . PHE A 1 90 ? 8.611 4.161 0.223 1.00 98.12 90 PHE A CA 1
ATOM 670 C C . PHE A 1 90 ? 10.010 4.415 0.772 1.00 98.12 90 PHE A C 1
ATOM 672 O O . PHE A 1 90 ? 10.276 4.110 1.932 1.00 98.12 90 PHE A O 1
ATOM 679 N N . VAL A 1 91 ? 10.898 4.894 -0.097 1.00 97.62 91 VAL A N 1
ATOM 680 C CA . VAL A 1 91 ? 12.272 5.256 0.258 1.00 97.62 91 VAL A CA 1
ATOM 681 C C . VAL A 1 91 ? 12.333 6.771 0.366 1.00 97.62 91 VAL A C 1
ATOM 683 O O . VAL A 1 91 ? 12.150 7.461 -0.641 1.00 97.62 91 VAL A O 1
ATOM 686 N N . ASP A 1 92 ? 12.548 7.285 1.570 1.00 95.81 92 ASP A N 1
ATOM 687 C CA . ASP A 1 92 ? 12.753 8.703 1.810 1.00 95.81 92 ASP A CA 1
ATOM 688 C C . ASP A 1 92 ? 14.225 9.058 1.560 1.00 95.81 92 ASP A C 1
ATOM 690 O O . ASP A 1 92 ? 15.152 8.485 2.125 1.00 95.81 92 ASP A O 1
ATOM 694 N N . THR A 1 93 ? 14.463 10.010 0.658 1.00 95.06 93 THR A N 1
ATOM 695 C CA . THR A 1 93 ? 15.821 10.443 0.293 1.00 95.06 93 THR A CA 1
ATOM 696 C C . THR A 1 93 ? 16.208 11.776 0.931 1.00 95.06 93 THR A C 1
ATOM 698 O O . THR A 1 93 ? 17.174 12.414 0.500 1.00 95.06 93 THR A O 1
ATOM 701 N N . SER A 1 94 ? 15.438 12.257 1.907 1.00 95.25 94 SER A N 1
ATOM 702 C CA . SER A 1 94 ? 15.731 13.495 2.622 1.00 95.25 94 SER A CA 1
ATOM 703 C C . SER A 1 94 ? 16.997 13.311 3.459 1.00 95.25 94 SER A C 1
ATOM 705 O O . SER A 1 94 ? 17.199 12.298 4.116 1.00 95.25 94 SER A O 1
ATOM 707 N N . SER A 1 95 ? 17.888 14.302 3.445 1.00 86.44 95 SER A N 1
ATOM 708 C CA . SER A 1 95 ? 19.209 14.204 4.092 1.00 86.44 95 SER A CA 1
ATOM 709 C C . SER A 1 95 ? 19.417 15.197 5.234 1.00 86.44 95 SER A C 1
ATOM 711 O O . SER A 1 95 ? 20.469 15.207 5.874 1.00 86.44 95 SER A O 1
ATOM 713 N N . THR A 1 96 ? 18.428 16.045 5.515 1.00 86.12 96 THR A N 1
ATOM 714 C CA . THR A 1 96 ? 18.504 17.026 6.598 1.00 86.12 96 THR A CA 1
ATOM 715 C C . THR A 1 96 ? 17.696 16.559 7.796 1.00 86.12 96 THR A C 1
ATOM 717 O O . THR A 1 96 ? 16.531 16.201 7.646 1.00 86.12 96 THR A O 1
ATOM 720 N N . ALA A 1 97 ? 18.265 16.688 8.995 1.00 81.56 97 ALA A N 1
ATOM 721 C CA . ALA A 1 97 ? 17.627 16.288 10.254 1.00 81.56 97 ALA A CA 1
ATOM 722 C C . ALA A 1 97 ? 16.296 17.011 10.569 1.00 81.56 97 ALA A C 1
ATOM 724 O O . ALA A 1 97 ? 15.623 16.663 11.534 1.00 81.56 97 ALA A O 1
ATOM 725 N N . SER A 1 98 ? 15.921 18.029 9.789 1.00 92.06 98 SER A N 1
ATOM 726 C CA . SER A 1 98 ? 14.644 18.737 9.898 1.00 92.06 98 SER A CA 1
ATOM 727 C C . SER A 1 98 ? 13.472 18.050 9.191 1.00 92.06 98 SER A C 1
ATOM 729 O O . SER A 1 98 ? 12.338 18.478 9.393 1.00 92.06 98 SER A O 1
ATOM 731 N N . PHE A 1 99 ? 13.716 17.032 8.360 1.00 95.44 99 PHE A N 1
ATOM 732 C CA . PHE A 1 99 ? 12.659 16.263 7.700 1.00 95.44 99 PHE A CA 1
ATOM 733 C C . PHE A 1 99 ? 12.583 14.844 8.275 1.00 95.44 99 PHE A C 1
ATOM 735 O O . PHE A 1 99 ? 13.605 14.313 8.720 1.00 95.44 99 PHE A O 1
ATOM 742 N N . PRO A 1 100 ? 11.391 14.219 8.285 1.00 95.06 100 PRO A N 1
ATOM 743 C CA . PRO A 1 100 ? 11.286 12.773 8.440 1.00 95.06 100 PRO A CA 1
ATOM 744 C C . PRO A 1 100 ? 12.156 12.067 7.395 1.00 95.06 100 PRO A C 1
ATOM 746 O O . PRO A 1 100 ? 12.317 12.576 6.293 1.00 95.06 100 PRO A O 1
ATOM 749 N N . THR A 1 101 ? 12.717 10.919 7.760 1.00 95.62 101 THR A N 1
ATOM 750 C CA . THR A 1 101 ? 13.650 10.147 6.915 1.00 95.62 101 THR A CA 1
ATOM 751 C C . THR A 1 101 ? 13.354 8.651 6.929 1.00 95.62 101 THR A C 1
ATOM 753 O O . THR A 1 101 ? 14.148 7.874 6.425 1.00 95.62 101 THR A O 1
ATOM 756 N N . ASN A 1 102 ? 12.243 8.240 7.549 1.00 96.38 102 ASN A N 1
ATOM 757 C CA . ASN A 1 102 ? 11.967 6.829 7.783 1.00 96.38 102 ASN A CA 1
ATOM 758 C C . ASN A 1 102 ? 11.447 6.151 6.516 1.00 96.38 102 ASN A C 1
ATOM 760 O O . ASN A 1 102 ? 10.417 6.565 5.975 1.00 96.38 102 ASN A O 1
ATOM 764 N N . ASP A 1 103 ? 12.083 5.054 6.137 1.00 97.94 103 ASP A N 1
ATOM 765 C CA . ASP A 1 103 ? 11.640 4.198 5.048 1.00 97.94 103 ASP A CA 1
ATOM 766 C C . ASP A 1 103 ? 10.508 3.269 5.498 1.00 97.94 103 ASP A C 1
ATOM 768 O O . ASP A 1 103 ? 10.556 2.629 6.554 1.00 97.94 103 ASP A O 1
ATOM 772 N N . TRP A 1 104 ? 9.480 3.151 4.660 1.00 98.56 104 TRP A N 1
ATOM 773 C CA . TRP A 1 104 ? 8.306 2.315 4.919 1.00 98.56 104 TRP A CA 1
ATOM 774 C C . TRP A 1 104 ? 8.068 1.325 3.788 1.00 98.56 104 TRP A C 1
ATOM 776 O O . TRP A 1 104 ? 8.458 1.541 2.641 1.00 98.56 104 TRP A O 1
ATOM 786 N N . GLN A 1 105 ? 7.374 0.231 4.082 1.00 98.69 105 GLN A N 1
ATOM 787 C CA . GLN A 1 105 ? 6.988 -0.747 3.074 1.00 98.69 105 GLN A CA 1
ATOM 788 C C . GLN A 1 105 ? 5.606 -1.330 3.357 1.00 98.69 105 GLN A C 1
ATOM 790 O O . GLN A 1 105 ? 5.282 -1.669 4.492 1.00 98.69 105 GLN A O 1
ATOM 795 N N . LEU A 1 106 ? 4.805 -1.493 2.304 1.00 98.56 106 LEU A N 1
ATOM 796 C CA . LEU A 1 106 ? 3.651 -2.386 2.322 1.00 98.56 106 LEU A CA 1
ATOM 797 C C . LEU A 1 106 ? 4.096 -3.765 1.850 1.00 98.56 106 LEU A C 1
ATOM 799 O O . LEU A 1 106 ? 4.648 -3.911 0.753 1.00 98.56 106 LEU A O 1
ATOM 803 N N . THR A 1 107 ? 3.822 -4.770 2.670 1.00 98.31 107 THR A N 1
ATOM 804 C CA . THR A 1 107 ? 4.195 -6.160 2.421 1.00 98.31 107 THR A CA 1
ATOM 805 C C . THR A 1 107 ? 2.952 -7.015 2.274 1.00 98.31 107 THR A C 1
ATOM 807 O O . THR A 1 107 ? 2.144 -7.097 3.195 1.00 98.31 107 THR A O 1
ATOM 810 N N . ALA A 1 108 ? 2.829 -7.694 1.134 1.00 97.88 108 ALA A N 1
ATOM 811 C CA . ALA A 1 108 ? 1.862 -8.766 0.944 1.00 97.88 108 ALA A CA 1
ATOM 812 C C . ALA A 1 108 ? 2.587 -10.117 0.982 1.00 97.88 108 ALA A C 1
ATOM 814 O O . ALA A 1 108 ? 3.455 -10.380 0.146 1.00 97.88 108 ALA A O 1
ATOM 815 N N . ASN A 1 109 ? 2.204 -10.948 1.952 1.00 97.81 109 ASN A N 1
ATOM 816 C CA . ASN A 1 109 ? 2.738 -12.272 2.271 1.00 97.81 109 ASN A CA 1
ATOM 817 C C . ASN A 1 109 ? 4.243 -12.307 2.596 1.00 97.81 109 ASN A C 1
ATOM 819 O O . ASN A 1 109 ? 5.051 -11.478 2.155 1.00 97.81 109 ASN A O 1
ATOM 823 N N . ASP A 1 110 ? 4.639 -13.303 3.382 1.00 96.56 110 ASP A N 1
ATOM 824 C CA . ASP A 1 110 ? 6.051 -13.633 3.552 1.00 96.56 110 ASP A CA 1
ATOM 825 C C . ASP A 1 110 ? 6.624 -14.299 2.296 1.00 96.56 110 ASP A C 1
ATOM 827 O O . ASP A 1 110 ? 5.927 -14.991 1.560 1.00 96.56 110 ASP A O 1
ATOM 831 N N . SER A 1 111 ? 7.921 -14.090 2.067 1.00 94.56 111 SER A N 1
ATOM 832 C CA . SER A 1 111 ? 8.663 -14.662 0.935 1.00 94.56 111 SER A CA 1
ATOM 833 C C . SER A 1 111 ? 9.245 -16.048 1.224 1.00 94.56 111 SER A C 1
ATOM 835 O O . SER A 1 111 ? 9.693 -16.750 0.315 1.00 94.56 111 SER A O 1
ATOM 837 N N . SER A 1 112 ? 9.294 -16.444 2.497 1.00 94.38 112 SER A N 1
ATOM 838 C CA . SER A 1 112 ? 9.819 -17.737 2.920 1.00 94.38 112 SER A CA 1
ATOM 839 C C . SER A 1 112 ? 8.814 -18.855 2.652 1.00 94.38 112 SER A C 1
ATOM 841 O O . SER A 1 112 ? 7.602 -18.691 2.793 1.00 94.38 112 SER A O 1
ATOM 843 N N . ASN A 1 113 ? 9.322 -20.040 2.306 1.00 92.69 113 ASN A N 1
ATOM 844 C CA . ASN A 1 113 ? 8.473 -21.219 2.186 1.00 92.69 113 ASN A CA 1
ATOM 845 C C . ASN A 1 113 ? 7.850 -21.557 3.552 1.00 92.69 113 ASN A C 1
ATOM 847 O O . ASN A 1 113 ? 8.575 -21.732 4.532 1.00 92.69 113 ASN A O 1
ATOM 851 N N . GLY A 1 114 ? 6.520 -21.651 3.604 1.00 92.69 114 GLY A N 1
ATOM 852 C CA . GLY A 1 114 ? 5.769 -21.806 4.854 1.00 92.69 114 GLY A CA 1
ATOM 853 C C . GLY A 1 114 ? 5.635 -20.523 5.684 1.00 92.69 114 GLY A C 1
ATOM 854 O O . GLY A 1 114 ? 5.262 -20.605 6.851 1.00 92.69 114 GLY A O 1
ATOM 855 N N . GLY A 1 115 ? 5.956 -19.359 5.111 1.00 95.06 115 GLY A N 1
ATOM 856 C CA . GLY A 1 115 ? 5.745 -18.057 5.739 1.00 95.06 115 GLY A CA 1
ATOM 857 C C . GLY A 1 115 ? 4.264 -17.691 5.900 1.00 95.06 115 GLY A C 1
ATOM 858 O O . GLY A 1 115 ? 3.367 -18.399 5.433 1.00 95.06 115 GLY A O 1
ATOM 859 N N . ALA A 1 116 ? 3.998 -16.577 6.581 1.00 96.44 116 ALA A N 1
ATOM 860 C CA . ALA A 1 116 ? 2.639 -16.137 6.857 1.00 96.44 116 ALA A CA 1
ATOM 861 C C . ALA A 1 116 ? 1.951 -15.548 5.614 1.00 96.44 116 ALA A C 1
ATOM 863 O O . ALA A 1 116 ? 2.532 -14.763 4.857 1.00 96.44 116 ALA A O 1
ATOM 864 N N . ASN A 1 117 ? 0.664 -15.866 5.463 1.00 97.50 117 ASN A N 1
ATOM 865 C CA . ASN A 1 117 ? -0.233 -15.162 4.552 1.00 97.50 117 ASN A CA 1
ATOM 866 C C . ASN A 1 117 ? -0.745 -13.913 5.269 1.00 97.50 117 ASN A C 1
ATOM 868 O O . ASN A 1 117 ? -1.488 -14.034 6.244 1.00 97.50 117 ASN A O 1
ATOM 872 N N . LYS A 1 118 ? -0.324 -12.724 4.837 1.00 97.75 118 LYS A N 1
ATOM 873 C CA . LYS A 1 118 ? -0.573 -11.483 5.582 1.00 97.75 118 LYS A CA 1
ATOM 874 C C . LYS A 1 118 ? -0.476 -10.232 4.721 1.00 97.75 118 LYS A C 1
ATOM 876 O O . LYS A 1 118 ? 0.084 -10.257 3.627 1.00 97.75 118 LYS A O 1
ATOM 881 N N . PHE A 1 119 ? -0.963 -9.129 5.266 1.00 98.31 119 PHE A N 1
ATOM 882 C CA . PHE A 1 119 ? -0.699 -7.781 4.789 1.00 98.31 119 PHE A CA 1
ATOM 883 C C . PHE A 1 119 ? -0.139 -6.932 5.933 1.00 98.31 119 PHE A C 1
ATOM 885 O O . PHE A 1 119 ? -0.740 -6.886 7.008 1.00 98.31 119 PHE A O 1
ATOM 892 N N . SER A 1 120 ? 0.997 -6.273 5.710 1.00 98.62 120 SER A N 1
ATOM 893 C CA . SER A 1 120 ? 1.767 -5.599 6.761 1.00 98.62 120 SER A CA 1
ATOM 894 C C . SER A 1 120 ? 2.228 -4.200 6.348 1.00 98.62 120 SER A C 1
ATOM 896 O O . SER A 1 120 ? 2.508 -3.955 5.173 1.00 98.62 120 SER A O 1
ATOM 898 N N . ILE A 1 121 ? 2.332 -3.307 7.337 1.00 98.69 121 ILE A N 1
ATOM 899 C CA . ILE A 1 121 ? 3.060 -2.034 7.243 1.00 98.69 121 ILE A CA 1
ATOM 900 C C . ILE A 1 121 ? 4.368 -2.227 8.002 1.00 98.69 121 ILE A C 1
ATOM 902 O O . ILE A 1 121 ? 4.343 -2.422 9.219 1.00 98.69 121 ILE A O 1
ATOM 906 N N . ASP A 1 122 ? 5.483 -2.173 7.283 1.00 98.62 122 ASP A N 1
ATOM 907 C CA . ASP A 1 122 ? 6.820 -2.384 7.824 1.00 98.62 122 ASP A CA 1
ATOM 908 C C . ASP A 1 122 ? 7.590 -1.063 7.899 1.00 98.62 122 ASP A C 1
ATOM 910 O O . ASP A 1 122 ? 7.703 -0.337 6.909 1.00 98.62 122 ASP A O 1
ATOM 914 N N . ASP A 1 123 ? 8.139 -0.790 9.076 1.00 98.38 123 ASP A N 1
ATOM 915 C CA . ASP A 1 123 ? 9.181 0.197 9.334 1.00 98.38 123 ASP A CA 1
ATOM 916 C C . ASP A 1 123 ? 10.527 -0.436 8.954 1.00 98.38 123 ASP A C 1
ATOM 918 O O . ASP A 1 123 ? 11.024 -1.336 9.643 1.00 98.38 123 ASP A O 1
ATOM 922 N N . ILE A 1 124 ? 11.081 -0.008 7.819 1.00 98.31 124 ILE A N 1
ATOM 923 C CA . ILE A 1 124 ? 12.273 -0.623 7.231 1.00 98.31 124 ILE A CA 1
ATOM 924 C C . ILE A 1 124 ? 13.526 -0.251 8.022 1.00 98.31 124 ILE A C 1
ATOM 926 O O . ILE A 1 124 ? 14.350 -1.128 8.285 1.00 98.31 124 ILE A O 1
ATOM 930 N N . ASP A 1 125 ? 13.645 1.006 8.440 1.00 97.06 125 ASP A N 1
ATOM 931 C CA . ASP A 1 125 ? 14.813 1.490 9.180 1.00 97.06 125 ASP A CA 1
ATOM 932 C C . ASP A 1 125 ? 14.813 0.990 10.621 1.00 97.06 125 ASP A C 1
ATOM 934 O O . ASP A 1 125 ? 15.839 0.555 11.150 1.00 97.06 125 ASP A O 1
ATOM 938 N N . GLY A 1 126 ? 13.643 1.015 11.264 1.00 97.19 126 GLY A N 1
ATOM 939 C CA . GLY A 1 126 ? 13.467 0.527 12.624 1.00 97.19 126 GLY A CA 1
ATOM 940 C C . GLY A 1 126 ? 13.400 -0.995 12.734 1.00 97.19 126 GLY A C 1
ATOM 941 O O . GLY A 1 126 ? 13.490 -1.515 13.851 1.00 97.19 126 GLY A O 1
ATOM 942 N N . GLY A 1 127 ? 13.243 -1.712 11.614 1.00 97.50 127 GLY A N 1
ATOM 943 C CA . GLY A 1 127 ? 13.141 -3.172 11.569 1.00 97.50 127 GLY A CA 1
ATOM 944 C C . GLY A 1 127 ? 11.916 -3.705 12.314 1.00 97.50 127 GLY A C 1
ATOM 945 O O . GLY A 1 127 ? 12.004 -4.706 13.028 1.00 97.50 127 GLY A O 1
ATOM 946 N N . ARG A 1 128 ? 10.786 -2.999 12.220 1.00 98.12 128 ARG A N 1
ATOM 947 C CA . ARG A 1 128 ? 9.555 -3.293 12.970 1.00 98.12 128 ARG A CA 1
ATOM 948 C C . ARG A 1 128 ? 8.376 -3.417 12.024 1.00 98.12 128 ARG A C 1
ATOM 950 O O . ARG A 1 128 ? 8.347 -2.804 10.968 1.00 98.12 128 ARG A O 1
ATOM 957 N N . THR A 1 129 ? 7.348 -4.127 12.464 1.00 98.44 129 THR A N 1
ATOM 958 C CA . THR A 1 129 ? 6.083 -4.231 11.734 1.00 98.44 129 THR A CA 1
ATOM 959 C C . THR A 1 129 ? 4.954 -3.768 12.652 1.00 98.44 129 THR A C 1
ATOM 961 O O . THR A 1 129 ? 4.359 -4.589 13.352 1.00 98.44 129 THR A O 1
ATOM 964 N N . PRO A 1 130 ? 4.680 -2.454 12.736 1.00 98.12 130 PRO A N 1
ATOM 965 C CA . PRO A 1 130 ? 3.663 -1.926 13.647 1.00 98.12 130 PRO A CA 1
ATOM 966 C C . PRO A 1 130 ? 2.238 -2.397 13.335 1.00 98.12 130 PRO A C 1
ATOM 968 O O . PRO A 1 130 ? 1.381 -2.339 14.214 1.00 98.12 130 PRO A O 1
ATOM 971 N N . PHE A 1 131 ? 1.967 -2.858 12.112 1.00 98.38 131 PHE A N 1
ATOM 972 C CA . PHE A 1 131 ? 0.644 -3.337 11.729 1.00 98.38 131 PHE A CA 1
ATOM 973 C C . PHE A 1 131 ? 0.724 -4.571 10.837 1.00 98.38 131 PHE A C 1
ATOM 975 O O . PHE A 1 131 ? 1.496 -4.609 9.881 1.00 98.38 131 PHE A O 1
ATOM 982 N N . THR A 1 132 ? -0.089 -5.581 11.143 1.00 98.38 132 THR A N 1
ATOM 983 C CA . THR A 1 132 ? -0.253 -6.792 10.332 1.00 98.38 132 THR A CA 1
ATOM 984 C C . THR A 1 132 ? -1.682 -7.304 10.438 1.00 98.38 132 THR A C 1
ATOM 986 O O . THR A 1 132 ? -2.221 -7.418 11.537 1.00 98.38 132 THR A O 1
ATOM 989 N N . ILE A 1 133 ? -2.267 -7.660 9.296 1.00 98.19 133 ILE A N 1
ATOM 990 C CA . ILE A 1 133 ? -3.493 -8.453 9.201 1.00 98.19 133 ILE A CA 1
ATOM 991 C C . ILE A 1 133 ? -3.126 -9.793 8.566 1.00 98.19 133 ILE A C 1
ATOM 993 O O . ILE A 1 133 ? -2.633 -9.827 7.439 1.00 98.19 133 ILE A O 1
ATOM 997 N N . GLU A 1 134 ? -3.382 -10.895 9.263 1.00 98.38 134 GLU A N 1
ATOM 998 C CA . GLU A 1 134 ? -3.213 -12.238 8.703 1.00 98.38 134 GLU A CA 1
ATOM 999 C C . GLU A 1 134 ? -4.422 -12.650 7.855 1.00 98.38 134 GLU A C 1
ATOM 1001 O O . GLU A 1 134 ? -5.565 -12.244 8.095 1.00 98.38 134 GLU A O 1
ATOM 1006 N N . ALA A 1 135 ? -4.171 -13.485 6.850 1.00 97.69 135 ALA A N 1
ATOM 1007 C CA . ALA A 1 135 ? -5.223 -14.063 6.035 1.00 97.69 135 ALA A CA 1
ATOM 1008 C C . ALA A 1 135 ? -6.194 -14.866 6.911 1.00 97.69 135 ALA A C 1
ATOM 1010 O O . ALA A 1 135 ? -5.789 -15.693 7.725 1.00 97.69 135 ALA A O 1
ATOM 1011 N N . GLY A 1 136 ? -7.49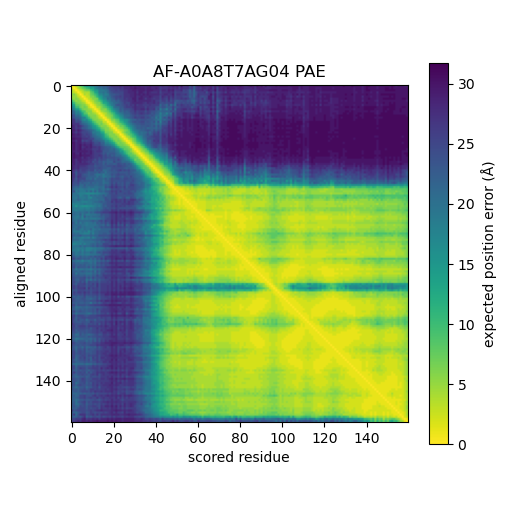1 -14.633 6.713 1.00 97.38 136 GLY A N 1
ATOM 1012 C CA . GLY A 1 136 ? -8.547 -15.255 7.511 1.00 97.38 136 GLY A CA 1
ATOM 1013 C C . GLY A 1 136 ? -9.016 -14.425 8.708 1.00 97.38 136 GLY A C 1
ATOM 1014 O O . GLY A 1 136 ? -9.990 -14.826 9.343 1.00 97.38 136 GLY A O 1
ATOM 1015 N N . ALA A 1 137 ? -8.409 -13.263 8.989 1.00 98.06 137 ALA A N 1
ATOM 1016 C CA . ALA A 1 137 ? -8.972 -12.303 9.938 1.00 98.06 137 ALA A CA 1
ATOM 1017 C C . ALA A 1 137 ? -10.428 -11.946 9.545 1.00 98.06 137 ALA A C 1
ATOM 1019 O O . ALA A 1 137 ? -10.657 -11.503 8.413 1.00 98.06 137 ALA A O 1
ATOM 1020 N N . PRO A 1 138 ? -11.427 -12.141 10.432 1.00 98.06 138 PRO A N 1
ATOM 1021 C CA . PRO A 1 138 ? -12.824 -11.864 10.108 1.00 98.06 138 PRO A CA 1
ATOM 1022 C C . PRO A 1 138 ? -13.105 -10.397 9.769 1.00 98.06 138 PRO A C 1
ATOM 1024 O O . PRO A 1 138 ? -12.414 -9.480 10.225 1.00 98.06 138 PRO A O 1
ATOM 1027 N N . THR A 1 139 ? -14.189 -10.160 9.029 1.00 97.75 139 THR A N 1
ATOM 1028 C CA . THR A 1 139 ? -14.713 -8.811 8.785 1.00 97.75 139 THR A CA 1
ATOM 1029 C C . THR A 1 139 ? -14.932 -8.077 10.109 1.00 97.75 139 THR A C 1
ATOM 1031 O O . THR A 1 139 ? -15.481 -8.643 11.052 1.00 97.75 139 THR A O 1
ATOM 1034 N N . ASN A 1 140 ? -14.510 -6.811 10.168 1.00 97.19 140 ASN A N 1
ATOM 1035 C CA . ASN A 1 140 ? -14.570 -5.964 11.363 1.00 97.19 140 ASN A CA 1
ATOM 1036 C C . ASN A 1 140 ? -13.747 -6.479 12.562 1.00 97.19 140 ASN A C 1
ATOM 1038 O O . ASN A 1 140 ? -14.068 -6.148 13.701 1.00 97.19 140 ASN A O 1
ATOM 1042 N N . SER A 1 141 ? -12.679 -7.260 12.334 1.00 97.50 141 SER A N 1
ATOM 1043 C CA . SER A 1 141 ? -11.712 -7.604 13.398 1.00 97.50 141 SER A CA 1
ATOM 1044 C C . SER A 1 141 ? -11.148 -6.352 14.075 1.00 97.50 141 SER A C 1
ATOM 1046 O O . SER A 1 141 ? -11.131 -6.269 15.300 1.00 97.50 141 SER A O 1
ATOM 1048 N N . LEU A 1 142 ? -10.768 -5.362 13.265 1.00 96.75 142 LEU A N 1
ATOM 1049 C CA . LEU A 1 142 ? -10.530 -3.984 13.671 1.00 96.75 142 LEU A CA 1
ATOM 1050 C C . LEU A 1 142 ? -11.358 -3.098 12.740 1.00 96.75 142 LEU A C 1
ATOM 1052 O O . LEU A 1 142 ? -11.203 -3.164 11.521 1.00 96.75 142 LEU A O 1
ATOM 1056 N N . PHE A 1 143 ? -12.252 -2.304 13.308 1.00 97.12 143 PHE A N 1
ATOM 1057 C CA . PHE A 1 143 ? -13.107 -1.378 12.578 1.00 97.12 143 PHE A CA 1
ATOM 1058 C C . PHE A 1 143 ? -13.011 -0.007 13.234 1.00 97.12 143 PHE A C 1
ATOM 1060 O O . PHE A 1 143 ? -12.980 0.082 14.455 1.00 97.12 143 PHE A O 1
ATOM 1067 N N . VAL A 1 144 ? -12.954 1.061 12.448 1.00 96.38 144 VAL A N 1
ATOM 1068 C CA . VAL A 1 144 ? -13.068 2.426 12.967 1.00 96.38 144 VAL A CA 1
ATOM 1069 C C . VAL A 1 144 ? -14.241 3.057 12.249 1.00 96.38 144 VAL A C 1
ATOM 1071 O O . VAL A 1 144 ? -14.239 3.119 11.020 1.00 96.38 144 VAL A O 1
ATOM 1074 N N . ASP A 1 145 ? -15.264 3.440 13.003 1.00 96.50 145 ASP A N 1
ATOM 1075 C CA . ASP A 1 145 ? -16.463 4.030 12.416 1.00 96.50 145 ASP A CA 1
ATOM 1076 C C . ASP A 1 145 ? -16.290 5.526 12.102 1.00 96.50 145 ASP A C 1
ATOM 1078 O O . ASP A 1 145 ? -15.257 6.133 12.393 1.00 96.50 145 ASP A O 1
ATOM 1082 N N . ASP A 1 146 ? -17.307 6.135 11.488 1.00 96.12 146 ASP A N 1
ATOM 1083 C CA . ASP A 1 146 ? -17.299 7.555 11.106 1.00 96.12 146 ASP A CA 1
ATOM 1084 C C . ASP A 1 146 ? -17.328 8.522 12.305 1.00 96.12 146 ASP A C 1
ATOM 1086 O O . ASP A 1 146 ? -16.966 9.692 12.167 1.00 96.12 146 ASP A O 1
ATOM 1090 N N . GLY A 1 147 ? -17.697 8.028 13.489 1.00 95.44 147 GLY A N 1
ATOM 1091 C CA . GLY A 1 147 ? -17.587 8.723 14.768 1.00 95.44 147 GLY A CA 1
ATOM 1092 C C . GLY A 1 147 ? -16.202 8.618 15.413 1.00 95.44 147 GLY A C 1
ATOM 1093 O O . GLY A 1 147 ? -15.987 9.203 16.475 1.00 95.44 147 GLY A O 1
ATOM 1094 N N . GLY A 1 148 ? -15.266 7.885 14.801 1.00 95.75 148 GLY A N 1
ATOM 1095 C CA . GLY A 1 148 ? -13.910 7.676 15.309 1.00 95.75 148 GLY A CA 1
ATOM 1096 C C . GLY A 1 148 ? -13.807 6.629 16.422 1.00 95.75 148 GLY A C 1
ATOM 1097 O O . GLY A 1 148 ? -12.783 6.561 17.102 1.00 95.75 148 GLY A O 1
ATOM 1098 N N . ARG A 1 149 ? -14.844 5.813 16.636 1.00 96.38 149 ARG A N 1
ATOM 1099 C CA . ARG A 1 149 ? -14.841 4.746 17.644 1.00 96.38 149 ARG A CA 1
ATOM 1100 C C . ARG A 1 149 ? -14.191 3.494 17.082 1.00 96.38 149 ARG A C 1
ATOM 1102 O O . ARG A 1 149 ? -14.427 3.120 15.935 1.00 96.38 149 ARG A O 1
ATOM 1109 N N . ILE A 1 150 ? -13.420 2.813 17.922 1.00 96.75 150 ILE A N 1
ATOM 1110 C CA . ILE A 1 150 ? -12.740 1.570 17.562 1.00 96.75 150 ILE A CA 1
ATOM 1111 C C . ILE A 1 150 ? -13.634 0.381 17.930 1.00 96.75 150 ILE A C 1
ATOM 1113 O O . ILE A 1 150 ? -13.989 0.183 19.088 1.00 96.75 150 ILE A O 1
ATOM 1117 N N . GLY A 1 151 ? -13.987 -0.422 16.932 1.00 96.12 151 GLY A N 1
ATOM 1118 C CA . GLY A 1 151 ? -14.636 -1.717 17.066 1.00 96.12 151 GLY A CA 1
ATOM 1119 C C . GLY A 1 151 ? -13.621 -2.850 17.001 1.00 96.12 151 GLY A C 1
ATOM 1120 O O . GLY A 1 151 ? -12.824 -2.933 16.066 1.00 96.12 151 GLY A O 1
ATOM 1121 N N . LEU A 1 152 ? -13.683 -3.744 17.985 1.00 96.69 152 LEU A N 1
ATOM 1122 C CA . LEU A 1 152 ? -12.920 -4.988 18.016 1.00 96.69 152 LEU A CA 1
ATOM 1123 C C . LEU A 1 152 ? -13.891 -6.153 17.823 1.00 96.69 152 LEU A C 1
ATOM 1125 O O . LEU A 1 152 ? -14.691 -6.457 18.706 1.00 96.69 152 LEU A O 1
ATOM 1129 N N . GLY A 1 153 ? -13.868 -6.760 16.635 1.00 96.69 153 GLY A N 1
ATOM 1130 C CA . GLY A 1 153 ? -14.805 -7.821 16.250 1.00 96.69 153 GLY A CA 1
ATOM 1131 C C . GLY A 1 153 ? -16.240 -7.344 15.985 1.00 96.69 153 GLY A C 1
ATOM 1132 O O . GLY A 1 153 ? -17.162 -8.157 15.974 1.00 96.69 153 GLY A O 1
ATOM 1133 N N . THR A 1 154 ? -16.458 -6.041 15.791 1.00 96.25 154 THR A N 1
ATOM 1134 C CA . THR A 1 154 ? -17.784 -5.459 15.546 1.00 96.25 154 THR A CA 1
ATOM 1135 C C . THR A 1 154 ? -17.711 -4.289 14.572 1.00 96.25 154 THR A C 1
ATOM 1137 O O . THR A 1 154 ? -16.797 -3.473 14.640 1.00 96.25 154 THR A O 1
ATOM 1140 N N . GLY A 1 155 ? -18.693 -4.200 13.670 1.00 96.75 155 GLY A N 1
ATOM 1141 C CA . GLY A 1 155 ? -18.880 -3.048 12.777 1.00 96.75 155 GLY A CA 1
ATOM 1142 C C . GLY A 1 155 ? -19.724 -1.928 13.393 1.00 96.75 155 GLY A C 1
ATOM 1143 O O . GLY A 1 155 ? -19.956 -0.911 12.752 1.00 96.75 155 GLY A O 1
ATOM 1144 N N . THR A 1 156 ? -20.217 -2.117 14.621 1.00 96.50 156 THR A N 1
ATOM 1145 C CA . THR A 1 156 ? -21.042 -1.140 15.347 1.00 96.50 156 THR A CA 1
ATOM 1146 C C . THR A 1 156 ? -20.443 -0.887 16.732 1.00 96.50 156 THR A C 1
ATOM 1148 O O . THR A 1 156 ? -20.991 -1.363 17.734 1.00 96.50 156 THR A O 1
ATOM 1151 N N . PRO A 1 157 ? -19.282 -0.216 16.816 1.00 96.00 157 PRO A N 1
ATOM 1152 C CA . PRO A 1 157 ? -18.685 0.124 18.098 1.00 96.00 157 PRO A CA 1
ATOM 1153 C C . PRO A 1 157 ? -19.590 1.074 18.886 1.00 96.00 157 PRO A C 1
ATOM 1155 O O . PRO A 1 157 ? -20.229 1.975 18.337 1.00 96.00 157 PRO A O 1
ATOM 1158 N N . VAL A 1 158 ? -19.646 0.860 20.196 1.00 91.12 158 VAL A N 1
ATOM 1159 C CA . VAL A 1 158 ? -20.348 1.743 21.130 1.00 91.12 158 VAL A CA 1
ATOM 1160 C C . VAL A 1 158 ? -19.341 2.649 21.825 1.00 91.12 158 VAL A C 1
ATOM 1162 O O . VAL A 1 158 ? -18.145 2.370 21.835 1.00 91.12 158 VAL A O 1
ATOM 1165 N N . VAL A 1 159 ? -19.824 3.772 22.348 1.00 80.50 159 VAL A N 1
ATOM 1166 C CA . VAL A 1 159 ? -19.015 4.634 23.215 1.00 80.50 159 VAL A CA 1
ATOM 1167 C C . VAL A 1 159 ? -18.799 3.890 24.534 1.00 80.50 159 VAL A C 1
ATOM 1169 O O . VAL A 1 159 ? -19.743 3.256 25.012 1.00 80.50 159 VAL A O 1
ATOM 1172 N N . GLU A 1 160 ? -17.590 3.946 25.088 1.00 63.31 160 GLU A N 1
ATOM 1173 C CA . GLU A 1 160 ? -17.365 3.576 26.493 1.00 63.31 160 GLU A CA 1
ATOM 1174 C C . GLU A 1 160 ? -17.969 4.618 27.443 1.00 63.31 160 GLU A C 1
ATOM 1176 O O . GLU A 1 160 ? -17.950 5.826 27.096 1.00 63.31 160 GLU A O 1
#

Mean predicted aligned error: 13.99 Å

Secondary structure (DSSP, 8-state):
-----------------------------------------------------S----SS-EEESTT--TT---TT-SEEE--SS-EEEE-----STTS----EEEEES-SSTT---EEEEEETTTTEEEEEEETTPPTTSEEE-TT-PEEES-SSPPP-

Radius of gyration: 30.22 Å; Cα contacts (8 Å, |Δi|>4): 168; chains: 1; bounding box: 72×42×87 Å

pLDDT: mean 82.04, std 22.13, range [34.53, 98.69]